Protein AF-A0A356WWR4-F1 (afdb_monomer_lite)

Radius of gyration: 22.42 Å; chains: 1; bounding box: 49×45×60 Å

Secondary structure (DSSP, 8-state):
--HHHHHHHHHHHHHHHHHHHHHHHHS-----SEEEHHHHHHHH---HHHHHHHTTS-TTSTT----EE-TTS-S-EEEEHHHHHHHHS--TT-SS---

Structure (mmCIF, N/CA/C/O backbone):
data_AF-A0A356WWR4-F1
#
_entry.id   AF-A0A356WWR4-F1
#
loop_
_atom_site.group_PDB
_atom_site.id
_atom_site.type_symbol
_atom_site.label_atom_id
_atom_site.label_alt_id
_atom_site.label_comp_id
_atom_site.label_asym_id
_atom_site.label_entity_id
_atom_site.label_seq_id
_atom_site.pdbx_PDB_ins_code
_atom_site.Cartn_x
_atom_site.Cartn_y
_atom_site.Cartn_z
_atom_site.occupancy
_atom_site.B_iso_or_equiv
_atom_site.auth_seq_id
_atom_site.auth_comp_id
_atom_site.auth_asym_id
_atom_site.auth_atom_id
_atom_site.pdbx_PDB_model_num
ATOM 1 N N . MET A 1 1 ? -32.998 17.287 37.344 1.00 59.72 1 MET A N 1
ATOM 2 C CA . MET A 1 1 ? -32.464 16.099 36.641 1.00 59.72 1 MET A CA 1
ATOM 3 C C . MET A 1 1 ? -32.084 15.070 37.684 1.00 59.72 1 MET A C 1
ATOM 5 O O . MET A 1 1 ? -31.471 15.454 38.673 1.00 59.72 1 MET A O 1
ATOM 9 N N . THR A 1 2 ? -32.477 13.813 37.503 1.00 85.00 2 THR A N 1
ATOM 10 C CA . THR A 1 2 ? -32.090 12.721 38.406 1.00 85.00 2 THR A CA 1
ATOM 11 C C . THR A 1 2 ? -30.630 12.328 38.170 1.00 85.00 2 THR A C 1
ATOM 13 O O . THR A 1 2 ? -30.077 12.592 37.101 1.00 85.00 2 THR A O 1
ATOM 16 N N . ILE A 1 3 ? -30.003 11.708 39.172 1.00 87.00 3 ILE A N 1
ATOM 17 C CA . ILE A 1 3 ? -28.631 11.175 39.074 1.00 87.00 3 ILE A CA 1
ATOM 18 C C . ILE A 1 3 ? -28.526 10.154 37.929 1.00 87.00 3 ILE A C 1
ATOM 20 O O . ILE A 1 3 ? -27.529 10.107 37.215 1.00 87.00 3 ILE A O 1
ATOM 24 N N . GLU A 1 4 ? -29.587 9.381 37.703 1.00 87.94 4 GLU A N 1
ATOM 25 C CA . GLU A 1 4 ? -29.688 8.451 36.576 1.00 87.94 4 GLU A CA 1
ATOM 26 C C . GLU A 1 4 ? -29.614 9.177 35.231 1.00 87.94 4 GLU A C 1
ATOM 28 O O . GLU A 1 4 ? -28.838 8.785 34.365 1.00 87.94 4 GLU A O 1
ATOM 33 N N . GLN A 1 5 ? -30.333 10.292 35.068 1.00 87.38 5 GLN A N 1
ATOM 34 C CA . GLN A 1 5 ? -30.318 11.050 33.817 1.00 87.38 5 GLN A CA 1
ATOM 35 C C . GLN A 1 5 ? -28.936 11.646 33.516 1.00 87.38 5 GLN A C 1
ATOM 37 O O . GLN A 1 5 ? -28.502 11.677 32.366 1.00 87.38 5 GLN A O 1
ATOM 42 N N . THR A 1 6 ? -28.213 12.109 34.540 1.00 91.56 6 THR A N 1
ATOM 43 C CA . THR A 1 6 ? -26.843 12.614 34.367 1.00 91.56 6 THR A CA 1
ATOM 44 C C . THR A 1 6 ? -25.840 11.506 34.068 1.00 91.56 6 THR A C 1
ATOM 46 O O . THR A 1 6 ? -24.887 11.757 33.330 1.00 91.56 6 THR A O 1
ATOM 49 N N . LEU A 1 7 ? -26.038 10.295 34.594 1.00 92.31 7 LEU A N 1
ATOM 50 C CA . LEU A 1 7 ? -25.218 9.132 34.250 1.00 92.31 7 LEU A CA 1
ATOM 51 C C . LEU A 1 7 ? -25.455 8.685 32.807 1.00 92.31 7 LEU A C 1
ATOM 53 O O . LEU A 1 7 ? -24.483 8.515 32.075 1.00 92.31 7 LEU A O 1
ATOM 57 N N . ILE A 1 8 ? -26.716 8.593 32.377 1.00 93.50 8 ILE A N 1
ATOM 58 C CA . ILE A 1 8 ? -27.081 8.252 30.995 1.00 93.50 8 ILE A CA 1
ATOM 59 C C . ILE A 1 8 ? -26.435 9.245 30.025 1.00 93.50 8 ILE A C 1
ATOM 61 O O . ILE A 1 8 ? -25.696 8.837 29.137 1.00 93.50 8 ILE A O 1
ATOM 65 N N . ASN A 1 9 ? -26.585 10.551 30.268 1.00 92.56 9 ASN A N 1
ATOM 66 C CA . ASN A 1 9 ? -25.992 11.578 29.408 1.00 92.56 9 ASN A CA 1
ATOM 67 C 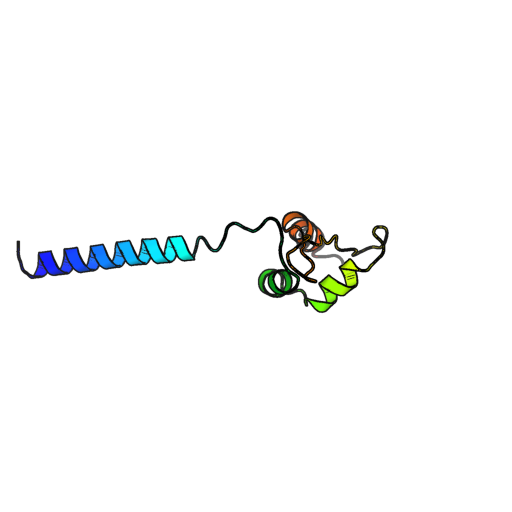C . ASN A 1 9 ? -24.458 11.487 29.331 1.00 92.56 9 ASN A C 1
ATOM 69 O O . ASN A 1 9 ? -23.869 11.800 28.296 1.00 92.56 9 ASN A O 1
ATOM 73 N N . LYS A 1 10 ? -23.789 11.086 30.421 1.00 93.44 10 LYS A N 1
ATOM 74 C CA . LYS A 1 10 ? -22.333 10.881 30.427 1.00 93.44 10 LYS A CA 1
ATOM 75 C C . LYS A 1 10 ? -21.931 9.649 29.623 1.00 93.44 10 LYS A C 1
ATOM 77 O O . LYS A 1 10 ? -20.940 9.729 28.905 1.00 93.44 10 LYS A O 1
ATOM 82 N N . ILE A 1 11 ? -22.677 8.551 29.740 1.00 94.94 11 ILE A N 1
ATOM 83 C CA . ILE A 1 11 ? -22.429 7.314 28.989 1.00 94.94 11 ILE A CA 1
ATOM 84 C C . ILE A 1 11 ? -22.581 7.580 27.493 1.00 94.94 11 ILE A C 1
ATOM 86 O O . ILE A 1 11 ? -21.634 7.341 26.754 1.00 94.94 11 ILE A O 1
ATOM 90 N N . THR A 1 12 ? -23.683 8.202 27.070 1.00 94.19 12 THR A N 1
ATOM 91 C CA . THR A 1 12 ? -23.916 8.527 25.654 1.00 94.19 12 THR A CA 1
ATOM 92 C C . THR A 1 12 ? -22.814 9.427 25.092 1.00 94.19 12 THR A C 1
ATOM 94 O O . THR A 1 12 ? -22.287 9.183 24.017 1.00 94.19 12 THR A O 1
ATOM 97 N N . ASN A 1 13 ? -22.361 10.422 25.862 1.00 94.38 13 ASN A N 1
ATOM 98 C CA . ASN A 1 13 ? -21.263 11.300 25.443 1.00 94.38 13 ASN A CA 1
ATOM 99 C C . ASN A 1 13 ? -19.922 10.549 25.297 1.00 94.38 13 ASN A C 1
ATOM 101 O O . ASN A 1 13 ? -19.080 10.920 24.479 1.00 94.38 13 ASN A O 1
ATOM 105 N N . ILE A 1 14 ? -19.695 9.510 26.107 1.00 96.00 14 ILE A N 1
ATOM 106 C CA . ILE A 1 14 ? -18.515 8.644 25.995 1.00 96.00 14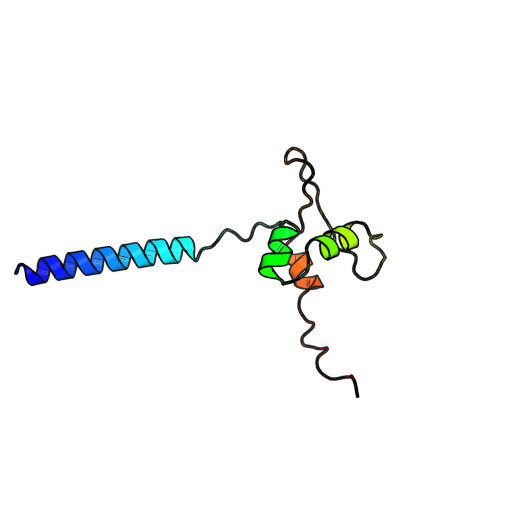 ILE A CA 1
ATOM 107 C C . ILE A 1 14 ? -18.635 7.740 24.764 1.00 96.00 14 ILE A C 1
ATOM 109 O O . ILE A 1 14 ? -17.659 7.620 24.028 1.00 96.00 14 ILE A O 1
ATOM 113 N N . GLU A 1 15 ? -19.807 7.156 24.521 1.00 93.69 15 GLU A N 1
ATOM 114 C CA . GLU A 1 15 ? -20.093 6.333 23.339 1.00 93.69 15 GLU A CA 1
ATOM 115 C C . GLU A 1 15 ? -19.904 7.135 22.046 1.00 93.69 15 GLU A C 1
ATOM 117 O O . GLU A 1 15 ? -19.128 6.720 21.192 1.00 93.69 15 GLU A O 1
ATOM 122 N N . ASP A 1 16 ? -20.457 8.348 21.959 1.00 91.00 16 ASP A N 1
ATOM 123 C CA . ASP A 1 16 ? -20.295 9.234 20.797 1.00 91.00 16 ASP A CA 1
ATOM 124 C C . ASP A 1 16 ? -18.819 9.568 20.518 1.00 91.00 16 ASP A C 1
ATOM 126 O O . ASP A 1 16 ? -18.362 9.615 19.372 1.00 91.00 16 ASP A O 1
ATOM 130 N N . LYS A 1 17 ? -18.033 9.800 21.576 1.00 91.81 17 LYS A N 1
ATOM 131 C CA . LYS A 1 17 ? -16.590 10.058 21.455 1.00 91.81 17 LYS A CA 1
ATOM 132 C C . LYS A 1 17 ? -15.824 8.813 21.037 1.00 91.81 17 LYS A C 1
ATOM 134 O O . LYS A 1 17 ? -14.854 8.932 20.288 1.00 91.81 17 LYS A O 1
ATOM 139 N N . LEU A 1 18 ? -16.231 7.642 21.519 1.00 88.62 18 LEU A N 1
ATOM 140 C CA . LEU A 1 18 ? -15.651 6.371 21.107 1.00 88.62 18 LEU A CA 1
ATOM 141 C C . LEU A 1 18 ? -15.964 6.097 19.640 1.00 88.62 18 LEU A C 1
ATOM 143 O O . LEU A 1 18 ? -15.034 5.803 18.901 1.00 88.62 18 LEU A O 1
ATOM 147 N N . ASP A 1 19 ? -17.197 6.300 19.186 1.00 84.81 19 ASP A N 1
ATOM 148 C CA . ASP A 1 19 ? -17.578 6.172 17.778 1.00 84.81 19 ASP A CA 1
ATOM 149 C C . ASP A 1 19 ? -16.845 7.180 16.889 1.00 84.81 19 ASP A C 1
ATOM 151 O O . ASP A 1 19 ? -16.390 6.844 15.792 1.00 84.81 19 ASP A O 1
ATOM 155 N N . PHE A 1 20 ? -16.625 8.406 17.365 1.00 82.50 20 PHE A N 1
ATOM 156 C CA . PHE A 1 20 ? -15.786 9.378 16.666 1.00 82.50 20 PHE A CA 1
ATOM 157 C C . PHE A 1 20 ? -14.326 8.915 16.558 1.00 82.50 20 PHE A C 1
ATOM 159 O O . PHE A 1 20 ? -13.735 8.971 15.482 1.00 82.50 20 PHE A O 1
ATOM 166 N N . VAL A 1 21 ? -13.728 8.423 17.645 1.00 80.25 21 VAL A N 1
ATOM 167 C CA . VAL A 1 21 ? -12.346 7.918 17.627 1.00 80.25 21 VAL A CA 1
ATOM 168 C C . VAL A 1 21 ? -12.244 6.659 16.771 1.00 80.25 21 VAL A C 1
ATOM 170 O O . VAL A 1 21 ? -11.313 6.538 15.980 1.00 80.25 21 VAL A O 1
ATOM 173 N N . VAL A 1 22 ? -13.208 5.746 16.860 1.00 80.19 22 VAL A N 1
ATOM 174 C CA . VAL A 1 22 ? -13.276 4.532 16.044 1.00 80.19 22 VAL A CA 1
ATOM 175 C C . VAL A 1 22 ? -13.450 4.893 14.576 1.00 80.19 22 VAL A C 1
ATOM 177 O O . VAL A 1 22 ? -12.711 4.361 13.761 1.00 80.19 22 VAL A O 1
ATOM 180 N N . SER A 1 23 ? -14.326 5.831 14.217 1.00 70.31 23 SER A N 1
ATOM 181 C CA . SER A 1 23 ? -14.494 6.285 12.829 1.00 70.31 23 SER A CA 1
ATOM 182 C C . SER A 1 23 ? -13.280 7.063 12.308 1.00 70.31 23 SER A C 1
ATOM 184 O O . SER A 1 23 ? -12.908 6.898 11.148 1.00 70.31 23 SER A O 1
ATOM 186 N N . ALA A 1 24 ? -12.592 7.840 13.148 1.00 66.44 24 ALA A N 1
ATOM 187 C CA . ALA A 1 24 ? -11.327 8.494 12.812 1.00 66.44 24 ALA A CA 1
ATOM 188 C C . ALA A 1 24 ? -10.175 7.486 12.641 1.00 66.44 24 ALA A C 1
ATOM 190 O O . ALA A 1 24 ? -9.325 7.662 11.771 1.00 66.44 24 ALA A O 1
ATOM 191 N N . LEU A 1 25 ? -10.163 6.407 13.429 1.00 63.53 25 LEU A N 1
ATOM 192 C CA . LEU A 1 25 ? -9.211 5.305 13.301 1.00 63.53 25 LEU A CA 1
ATOM 193 C C . LEU A 1 25 ? -9.558 4.369 12.136 1.00 63.53 25 LEU A C 1
ATOM 195 O O . LEU A 1 25 ? -8.638 3.837 11.525 1.00 63.53 25 LEU A O 1
ATOM 199 N N . GLN A 1 26 ? -10.844 4.165 11.821 1.00 60.59 26 GLN A N 1
ATOM 200 C CA . GLN A 1 26 ? -11.364 3.394 10.680 1.00 60.59 26 GLN A CA 1
ATOM 201 C C . GLN A 1 26 ? -11.277 4.166 9.364 1.00 60.59 26 GLN A C 1
ATOM 203 O O . GLN A 1 26 ? -11.094 3.539 8.321 1.00 60.59 26 GLN A O 1
ATOM 208 N N . LYS A 1 27 ? -11.243 5.507 9.407 1.00 49.41 27 LYS A N 1
ATOM 209 C CA . LYS A 1 27 ? -10.503 6.349 8.452 1.00 49.41 27 LYS A CA 1
ATOM 210 C C . LYS A 1 27 ? -9.006 6.028 8.568 1.00 49.41 27 LYS A C 1
ATOM 212 O O . LYS A 1 27 ? -8.156 6.890 8.782 1.00 49.41 27 LYS A O 1
ATOM 217 N N . LYS A 1 28 ? -8.650 4.748 8.442 1.00 49.62 28 LYS A N 1
ATOM 218 C CA . LYS A 1 28 ? -7.283 4.296 8.287 1.00 49.62 28 LYS A CA 1
ATOM 219 C C . LYS A 1 28 ? -6.794 4.917 7.000 1.00 49.62 28 LYS A C 1
ATOM 221 O O . LYS A 1 28 ? -7.099 4.402 5.936 1.00 49.62 28 LYS A O 1
ATOM 226 N N . ARG A 1 29 ? -6.018 5.984 7.206 1.00 42.31 29 ARG A N 1
ATOM 227 C CA . ARG A 1 29 ? -4.922 6.491 6.388 1.00 42.31 29 ARG A CA 1
ATOM 228 C C . ARG A 1 29 ? -5.384 6.804 4.981 1.00 42.31 29 ARG A C 1
ATOM 230 O O . ARG A 1 29 ? -5.697 5.887 4.235 1.00 42.31 29 ARG A O 1
ATOM 237 N N . ASP A 1 30 ? -5.352 8.085 4.609 1.00 46.25 30 ASP A N 1
ATOM 238 C CA . ASP A 1 30 ? -5.273 8.465 3.199 1.00 46.25 30 ASP A CA 1
ATOM 239 C C . ASP A 1 30 ? -4.469 7.400 2.484 1.00 46.25 30 ASP A C 1
ATOM 241 O O . ASP A 1 30 ? -3.320 7.150 2.864 1.00 46.25 30 ASP A O 1
ATOM 245 N N . ALA A 1 31 ? -5.149 6.693 1.583 1.00 53.56 31 ALA A N 1
ATOM 246 C CA . ALA A 1 31 ? -4.602 5.627 0.787 1.00 53.56 31 ALA A CA 1
ATOM 247 C C . ALA A 1 31 ? -3.404 6.244 0.088 1.00 53.56 31 ALA A C 1
ATOM 249 O O . ALA A 1 31 ? -3.556 6.914 -0.937 1.00 53.56 31 ALA A O 1
ATOM 250 N N . THR A 1 32 ? -2.230 6.156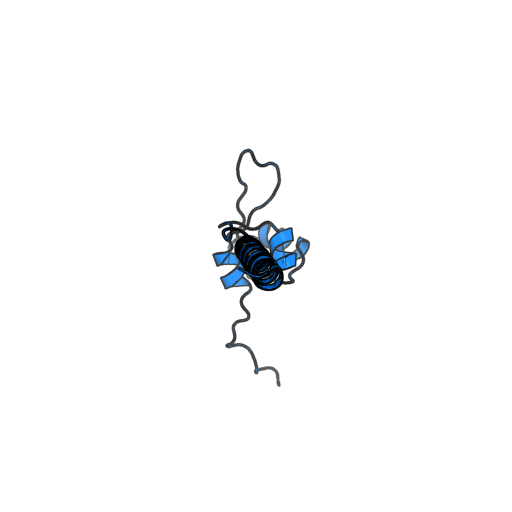 0.719 1.00 63.31 32 THR A N 1
ATOM 251 C CA . THR A 1 32 ? -1.070 6.893 0.259 1.00 63.31 32 THR A CA 1
ATOM 252 C C . THR A 1 32 ? -0.905 6.436 -1.164 1.00 63.31 32 THR A C 1
ATOM 254 O O . THR A 1 32 ? -0.924 5.231 -1.434 1.00 63.31 32 THR A O 1
ATOM 257 N N . LYS A 1 33 ? -0.829 7.400 -2.091 1.00 80.25 33 LYS A N 1
ATOM 258 C CA . LYS A 1 33 ? -0.724 7.116 -3.528 1.00 80.25 33 LYS A CA 1
ATOM 259 C C . LYS A 1 33 ? 0.292 6.000 -3.789 1.00 80.25 33 LYS A C 1
ATOM 261 O O . LYS A 1 33 ? 0.134 5.230 -4.732 1.00 80.25 33 LYS A O 1
ATOM 266 N N . TYR A 1 34 ? 1.293 5.904 -2.914 1.00 86.06 34 TYR A N 1
ATOM 267 C CA . TYR A 1 34 ? 2.278 4.851 -2.886 1.00 86.06 34 TYR A CA 1
ATOM 268 C C . TYR A 1 34 ? 2.197 3.940 -1.654 1.00 86.06 34 TYR A C 1
ATOM 270 O O . TYR A 1 34 ? 2.015 4.409 -0.531 1.00 86.06 34 TYR A O 1
ATOM 278 N N . LEU A 1 35 ? 2.443 2.657 -1.892 1.00 89.00 35 LEU A N 1
ATOM 279 C CA . LEU A 1 35 ? 2.576 1.563 -0.938 1.00 89.00 35 LEU A CA 1
ATOM 280 C C . LEU A 1 35 ? 4.023 1.081 -0.880 1.00 89.00 35 LEU A C 1
ATOM 282 O O . LEU A 1 35 ? 4.757 1.185 -1.863 1.00 89.00 35 LEU A O 1
ATOM 286 N N . THR A 1 36 ? 4.453 0.525 0.243 1.00 90.75 36 THR A N 1
ATOM 287 C CA . THR A 1 36 ? 5.680 -0.278 0.302 1.00 90.75 36 THR A CA 1
ATOM 288 C C . THR A 1 36 ? 5.386 -1.740 -0.044 1.00 90.75 36 THR A C 1
ATOM 290 O O . THR A 1 36 ? 4.233 -2.161 -0.077 1.00 90.75 36 THR A O 1
ATOM 293 N N . ALA A 1 37 ? 6.425 -2.545 -0.288 1.00 91.38 37 ALA A N 1
ATOM 294 C CA . ALA A 1 37 ? 6.242 -3.983 -0.515 1.00 91.38 37 ALA A CA 1
ATOM 295 C C . ALA A 1 37 ? 5.598 -4.696 0.693 1.00 91.38 37 ALA A C 1
ATOM 297 O O . ALA A 1 37 ? 4.833 -5.632 0.499 1.00 91.38 37 ALA A O 1
ATOM 298 N N . GLN A 1 38 ? 5.864 -4.217 1.914 1.00 90.44 38 GLN A N 1
ATOM 299 C CA . GLN A 1 38 ? 5.243 -4.729 3.141 1.00 90.44 38 GLN A CA 1
ATOM 300 C C . GLN A 1 38 ? 3.757 -4.377 3.216 1.00 90.44 38 GLN A C 1
ATOM 302 O O . GLN A 1 38 ? 2.950 -5.219 3.596 1.00 90.44 38 GLN A O 1
ATOM 307 N N . ASP A 1 39 ? 3.388 -3.159 2.809 1.00 89.56 39 ASP A N 1
ATOM 308 C CA . ASP A 1 39 ? 1.978 -2.758 2.750 1.00 89.56 39 ASP A CA 1
ATOM 309 C C . ASP A 1 39 ? 1.220 -3.605 1.718 1.00 89.56 39 ASP A C 1
ATOM 311 O O . ASP A 1 39 ? 0.104 -4.038 1.975 1.00 89.56 39 ASP A O 1
ATOM 315 N N . ILE A 1 40 ? 1.846 -3.908 0.573 1.00 88.56 40 ILE A N 1
ATOM 316 C CA . ILE A 1 40 ? 1.241 -4.770 -0.453 1.00 88.56 40 ILE A CA 1
ATOM 317 C C . ILE A 1 40 ? 1.024 -6.191 0.070 1.00 88.56 40 ILE A C 1
ATOM 319 O O . ILE A 1 40 ? -0.019 -6.782 -0.191 1.00 88.56 40 ILE A O 1
ATOM 323 N N . GLU A 1 41 ? 1.979 -6.742 0.815 1.00 89.38 41 GLU A N 1
ATOM 324 C CA . GLU A 1 41 ? 1.830 -8.062 1.428 1.00 89.38 41 GLU A CA 1
ATOM 325 C C . GLU A 1 41 ? 0.686 -8.086 2.445 1.00 89.38 41 GLU A C 1
ATOM 327 O O . GLU A 1 41 ? -0.163 -8.975 2.392 1.00 89.38 41 GLU A O 1
ATOM 332 N N . ALA A 1 42 ? 0.612 -7.074 3.310 1.00 86.00 42 ALA A N 1
ATOM 333 C CA . ALA A 1 42 ? -0.440 -6.960 4.313 1.00 86.00 42 ALA A CA 1
ATOM 334 C C . ALA A 1 42 ? -1.838 -6.754 3.703 1.00 86.00 42 ALA A C 1
ATOM 336 O O . ALA A 1 42 ? -2.817 -7.267 4.241 1.00 86.00 42 ALA A O 1
ATOM 337 N N . GLU A 1 43 ? -1.946 -6.002 2.604 1.00 86.94 43 GLU A N 1
ATOM 338 C CA . GLU A 1 43 ? -3.235 -5.642 1.998 1.00 86.94 43 GLU A CA 1
ATOM 339 C C . GLU A 1 43 ? -3.708 -6.618 0.911 1.00 86.94 43 GLU A C 1
ATOM 341 O O . GLU A 1 43 ? -4.901 -6.894 0.815 1.00 86.94 43 GLU A O 1
ATOM 346 N N . PHE A 1 44 ? -2.796 -7.148 0.093 1.00 84.88 44 PHE A N 1
ATOM 347 C CA . PHE A 1 44 ? -3.118 -7.969 -1.083 1.00 84.88 44 PHE A CA 1
ATOM 348 C C . PHE A 1 44 ? -2.691 -9.436 -0.928 1.00 84.88 44 PHE A C 1
ATOM 350 O O . PHE A 1 44 ? -2.960 -10.246 -1.814 1.00 84.88 44 PHE A O 1
ATOM 357 N N . GLY A 1 45 ? -2.013 -9.798 0.168 1.00 84.38 45 GLY A N 1
ATOM 358 C CA . GLY A 1 45 ? -1.577 -11.172 0.443 1.00 84.38 45 GLY A CA 1
ATOM 359 C C . GLY A 1 45 ? -0.459 -11.673 -0.476 1.00 84.38 45 GLY A C 1
ATOM 360 O O . GLY A 1 45 ? -0.235 -12.878 -0.579 1.00 84.38 45 GLY A O 1
ATOM 361 N N . ILE A 1 46 ? 0.228 -10.768 -1.177 1.00 86.75 46 ILE A N 1
ATOM 362 C CA . ILE A 1 46 ? 1.325 -11.107 -2.085 1.00 86.75 46 ILE A CA 1
ATOM 363 C C . ILE A 1 46 ? 2.642 -10.820 -1.387 1.00 86.75 46 ILE A C 1
ATOM 365 O O . ILE A 1 46 ? 2.932 -9.675 -1.059 1.00 86.75 46 ILE A O 1
ATOM 369 N N . ASP A 1 47 ? 3.452 -11.863 -1.227 1.00 91.81 47 ASP A N 1
ATOM 370 C CA . ASP A 1 47 ? 4.753 -11.794 -0.567 1.00 91.81 47 ASP A CA 1
ATOM 371 C C . ASP A 1 47 ? 5.613 -10.618 -1.075 1.00 91.81 47 ASP A C 1
ATOM 373 O O . ASP A 1 47 ? 5.840 -10.445 -2.283 1.00 91.81 47 ASP A O 1
ATOM 377 N N . GLN A 1 48 ? 6.144 -9.829 -0.135 1.00 93.06 48 GLN A N 1
ATOM 378 C CA . GLN A 1 48 ? 6.973 -8.661 -0.423 1.00 93.06 48 GLN A CA 1
ATOM 379 C C . GLN A 1 48 ? 8.169 -8.992 -1.329 1.00 93.06 48 GLN A C 1
ATOM 381 O O . GLN A 1 48 ? 8.554 -8.173 -2.171 1.00 93.06 48 GLN A O 1
ATOM 386 N N . ARG A 1 49 ? 8.768 -10.187 -1.202 1.00 93.50 49 ARG A N 1
ATOM 387 C CA . ARG A 1 49 ? 9.933 -10.578 -2.011 1.00 93.50 49 ARG A CA 1
ATOM 388 C C . ARG A 1 49 ? 9.531 -10.784 -3.465 1.00 93.50 49 ARG A C 1
ATOM 390 O O . ARG A 1 49 ? 10.252 -10.351 -4.365 1.00 93.50 49 ARG A O 1
ATOM 397 N N . THR A 1 50 ? 8.359 -11.363 -3.699 1.00 92.19 50 THR A N 1
ATOM 398 C CA . THR A 1 50 ? 7.763 -11.496 -5.032 1.00 92.19 50 THR A CA 1
ATOM 399 C C . THR A 1 50 ? 7.543 -10.130 -5.685 1.00 92.19 50 THR A C 1
ATOM 401 O O . THR A 1 50 ? 7.945 -9.932 -6.835 1.00 92.19 50 THR A O 1
ATOM 404 N N . VAL A 1 51 ? 6.986 -9.162 -4.950 1.00 92.38 51 VAL A N 1
ATOM 405 C CA . VAL A 1 51 ? 6.785 -7.787 -5.446 1.00 92.38 51 VAL A CA 1
ATOM 406 C C . VAL A 1 51 ? 8.121 -7.127 -5.804 1.00 92.38 51 VAL A C 1
ATOM 408 O O . VAL A 1 51 ? 8.279 -6.560 -6.888 1.00 92.38 51 VAL A O 1
ATOM 411 N N . LEU A 1 52 ? 9.120 -7.239 -4.925 1.00 93.62 52 LEU A N 1
ATOM 412 C CA . LEU A 1 52 ? 10.447 -6.665 -5.146 1.00 93.62 52 LEU A CA 1
ATOM 413 C C . LEU A 1 52 ? 11.163 -7.300 -6.344 1.00 93.62 52 LEU A C 1
ATOM 415 O O . LEU A 1 52 ? 11.737 -6.570 -7.154 1.00 93.62 52 LEU A O 1
ATOM 419 N N . ASN A 1 53 ? 11.087 -8.621 -6.507 1.00 94.00 53 ASN A N 1
ATOM 420 C CA . ASN A 1 53 ? 11.673 -9.323 -7.649 1.00 94.00 53 ASN A CA 1
ATOM 421 C C . ASN A 1 53 ? 11.032 -8.876 -8.967 1.00 94.00 53 ASN A C 1
ATOM 423 O O . ASN A 1 53 ? 11.740 -8.502 -9.900 1.00 94.00 53 ASN A O 1
ATOM 427 N N . ARG A 1 54 ? 9.695 -8.823 -9.016 1.00 92.06 54 ARG A N 1
ATOM 428 C CA . ARG A 1 54 ? 8.941 -8.338 -10.183 1.00 92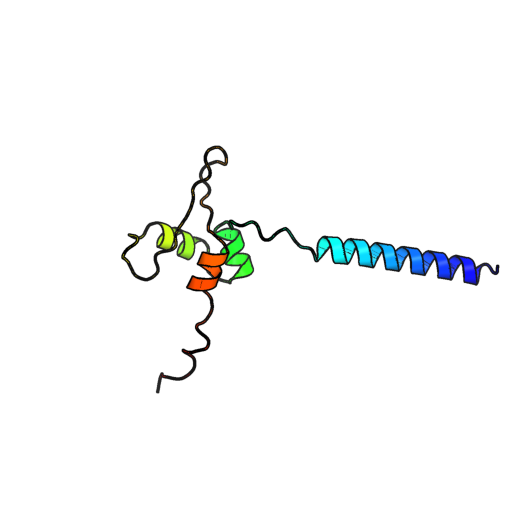.06 54 ARG A CA 1
ATOM 429 C C . ARG A 1 54 ? 9.249 -6.885 -10.528 1.00 92.06 54 ARG A C 1
ATOM 431 O O . ARG A 1 54 ? 9.252 -6.516 -11.696 1.00 92.06 54 ARG A O 1
ATOM 438 N N . SER A 1 55 ? 9.581 -6.069 -9.531 1.00 92.19 55 SER A N 1
ATOM 439 C CA . SER A 1 55 ? 10.003 -4.679 -9.743 1.00 92.19 55 SER A CA 1
ATOM 440 C C . SER A 1 55 ? 11.424 -4.503 -10.286 1.00 92.19 55 SER A C 1
ATOM 442 O O . SER A 1 55 ? 11.824 -3.379 -10.588 1.00 92.19 55 SER A O 1
ATOM 444 N N . ASN A 1 56 ? 12.210 -5.581 -10.355 1.00 92.38 56 ASN A N 1
ATOM 445 C CA . ASN A 1 56 ? 13.531 -5.600 -10.987 1.00 92.38 56 ASN A CA 1
ATOM 446 C C . ASN A 1 56 ? 13.490 -6.189 -12.409 1.00 92.38 56 ASN A C 1
ATOM 448 O O . ASN A 1 56 ? 14.520 -6.207 -13.077 1.00 92.38 56 ASN A O 1
ATOM 452 N N . MET A 1 57 ? 12.336 -6.687 -12.864 1.00 92.00 57 MET A N 1
ATOM 453 C CA . MET A 1 57 ? 12.168 -7.214 -14.221 1.00 92.00 57 MET A CA 1
ATOM 454 C C . MET A 1 57 ? 12.197 -6.081 -15.254 1.00 92.00 57 MET A C 1
ATOM 456 O O . MET A 1 57 ? 12.019 -4.908 -14.921 1.00 92.00 57 MET A O 1
ATOM 460 N N . HIS A 1 58 ? 12.422 -6.424 -16.523 1.00 91.50 58 HIS A N 1
ATOM 461 C CA . HIS A 1 58 ? 12.358 -5.433 -17.595 1.00 91.50 58 HIS A CA 1
ATOM 462 C C . HIS A 1 58 ? 10.897 -4.993 -17.821 1.00 91.50 58 HIS A C 1
ATOM 464 O O . HIS A 1 58 ? 10.018 -5.855 -17.788 1.00 91.50 58 HIS A O 1
ATOM 470 N N . PRO A 1 59 ? 10.603 -3.709 -18.114 1.00 88.62 59 PRO A N 1
ATOM 471 C CA . PRO A 1 59 ? 9.227 -3.226 -18.275 1.00 88.62 59 PRO A CA 1
ATOM 472 C C . PRO A 1 59 ? 8.390 -3.929 -19.350 1.00 88.62 59 PRO A C 1
ATOM 474 O O . PRO A 1 59 ? 7.166 -3.898 -19.289 1.00 88.62 59 PRO A O 1
ATOM 477 N N . SER A 1 60 ? 9.037 -4.566 -20.331 1.00 89.94 60 SER A N 1
ATOM 478 C CA . SER A 1 60 ? 8.363 -5.361 -21.368 1.00 89.94 60 SER A CA 1
ATOM 479 C C . SER A 1 60 ? 8.022 -6.794 -20.941 1.00 89.94 60 SER A C 1
ATOM 481 O O . SER A 1 60 ? 7.339 -7.499 -21.680 1.00 89.94 60 SER A O 1
ATOM 483 N N . GLN A 1 61 ? 8.516 -7.261 -19.790 1.00 86.62 61 GLN A N 1
ATOM 484 C CA . GLN A 1 61 ? 8.259 -8.615 -19.309 1.00 86.62 61 GLN A CA 1
ATOM 485 C C . GLN A 1 61 ? 6.898 -8.701 -18.621 1.00 86.62 61 GLN A C 1
ATOM 487 O O . GLN A 1 61 ? 6.497 -7.819 -17.859 1.00 86.62 61 GLN A O 1
ATOM 492 N N . ASN A 1 62 ? 6.197 -9.811 -18.860 1.00 83.75 62 ASN A N 1
ATOM 493 C CA . ASN A 1 62 ? 4.927 -10.072 -18.203 1.00 83.75 62 ASN A CA 1
ATOM 494 C C . ASN A 1 62 ? 5.124 -10.188 -16.682 1.00 83.75 62 ASN A C 1
ATOM 496 O O . ASN A 1 62 ? 6.023 -10.888 -16.215 1.00 83.75 62 ASN A O 1
ATOM 500 N N . GLY A 1 63 ? 4.274 -9.506 -15.917 1.00 84.44 63 GLY A N 1
ATOM 501 C CA . GLY A 1 63 ? 4.363 -9.462 -14.460 1.00 84.44 63 GLY A CA 1
ATOM 502 C C . GLY A 1 63 ? 5.356 -8.440 -13.900 1.00 84.44 63 GLY A C 1
ATOM 503 O O . GLY A 1 63 ? 5.569 -8.446 -12.688 1.00 84.44 63 GLY A O 1
ATOM 504 N N . PHE A 1 64 ? 5.936 -7.558 -14.725 1.00 91.75 64 PHE A N 1
ATOM 505 C CA . PHE A 1 64 ? 6.685 -6.400 -14.234 1.00 91.75 64 PHE A CA 1
ATOM 506 C C . PHE A 1 64 ? 5.801 -5.509 -13.349 1.00 91.75 64 PHE A C 1
ATOM 508 O O . PHE A 1 64 ? 4.683 -5.154 -13.724 1.00 91.75 64 PHE A O 1
ATOM 515 N N . ILE A 1 65 ? 6.325 -5.124 -12.181 1.00 92.06 65 ILE A N 1
ATOM 516 C CA . ILE A 1 65 ? 5.651 -4.205 -11.257 1.00 92.06 65 ILE A CA 1
ATOM 517 C C . ILE A 1 65 ? 6.424 -2.879 -11.215 1.00 92.06 65 ILE A C 1
ATOM 519 O O . ILE A 1 65 ? 7.530 -2.837 -10.665 1.00 92.06 65 ILE A O 1
ATOM 523 N N . PRO A 1 66 ? 5.856 -1.776 -11.737 1.00 91.69 66 PRO A N 1
ATOM 524 C CA . PRO A 1 66 ? 6.477 -0.460 -11.658 1.00 91.69 66 PRO A CA 1
ATOM 525 C C . PRO A 1 66 ? 6.732 -0.033 -10.209 1.00 91.69 66 PRO A C 1
ATOM 527 O O . PRO A 1 66 ? 5.861 -0.152 -9.348 1.00 91.69 66 PRO A O 1
ATOM 530 N N . SER A 1 67 ? 7.925 0.505 -9.946 1.00 92.44 67 SER A N 1
ATOM 531 C CA . SER A 1 67 ? 8.304 1.022 -8.628 1.00 92.44 67 SER A CA 1
ATOM 532 C C . SER A 1 67 ? 8.949 2.398 -8.737 1.00 92.44 67 SER A C 1
ATOM 534 O O . SER A 1 67 ? 9.635 2.702 -9.711 1.00 92.44 67 SER A O 1
ATOM 536 N N . LEU A 1 68 ? 8.750 3.213 -7.709 1.00 87.94 68 LEU A N 1
ATOM 537 C CA . LEU A 1 68 ? 9.329 4.534 -7.539 1.00 87.94 68 LEU A CA 1
ATOM 538 C C . LEU A 1 68 ? 10.331 4.504 -6.380 1.00 87.94 68 LEU A C 1
ATOM 540 O O . LEU A 1 68 ? 10.090 3.891 -5.336 1.00 87.94 68 LEU A O 1
ATOM 544 N N . LYS A 1 69 ? 11.450 5.210 -6.536 1.00 84.19 69 LYS A N 1
ATOM 545 C CA . LYS A 1 69 ? 12.340 5.557 -5.423 1.00 84.19 69 LYS A CA 1
ATOM 546 C C . LYS A 1 69 ? 12.119 7.025 -5.093 1.00 84.19 69 LYS A C 1
ATOM 548 O O . LYS A 1 69 ? 12.310 7.879 -5.951 1.00 84.19 69 LYS A O 1
ATOM 553 N N . ILE A 1 70 ? 11.702 7.315 -3.864 1.00 77.44 70 ILE A N 1
ATOM 554 C CA . ILE A 1 70 ? 11.519 8.695 -3.410 1.00 77.44 70 ILE A CA 1
ATOM 555 C C . ILE A 1 70 ? 12.865 9.191 -2.881 1.00 77.44 70 ILE A C 1
ATOM 557 O O . ILE A 1 70 ? 13.346 8.717 -1.848 1.00 77.44 70 ILE A O 1
ATOM 561 N N . THR A 1 71 ? 13.479 10.129 -3.599 1.00 71.19 71 THR A N 1
ATOM 562 C CA . THR A 1 71 ? 14.743 10.762 -3.206 1.00 71.19 71 THR A CA 1
ATOM 563 C C . THR A 1 71 ? 14.627 11.343 -1.792 1.00 71.19 71 THR A C 1
ATOM 565 O O . THR A 1 71 ? 13.634 11.984 -1.459 1.00 71.19 71 THR A O 1
ATOM 568 N N . GLY A 1 72 ? 15.614 11.073 -0.933 1.00 67.38 72 GLY A N 1
ATOM 569 C CA . GLY A 1 72 ? 15.642 11.552 0.457 1.00 67.38 72 GLY A CA 1
ATOM 570 C C . GLY A 1 72 ? 14.921 10.675 1.495 1.00 67.38 72 GLY A C 1
ATOM 571 O O . GLY A 1 72 ? 15.127 10.885 2.684 1.00 67.38 72 GLY A O 1
ATOM 572 N N . LYS A 1 73 ? 14.144 9.652 1.097 1.00 63.66 73 LYS A N 1
ATOM 573 C CA . LYS A 1 73 ? 13.458 8.717 2.029 1.00 63.66 73 LYS A CA 1
ATOM 574 C C . LYS A 1 73 ? 14.137 7.342 2.168 1.00 63.66 73 LYS A C 1
ATOM 576 O O . LYS A 1 73 ? 13.526 6.371 2.618 1.00 63.66 73 LYS A O 1
ATOM 581 N N . GLY A 1 74 ? 15.417 7.252 1.809 1.00 70.94 74 GLY A N 1
ATOM 582 C CA . GLY A 1 74 ? 16.233 6.042 1.950 1.00 70.94 74 GLY A CA 1
ATOM 583 C C . GLY A 1 74 ? 16.108 5.055 0.781 1.00 70.94 74 GLY A C 1
ATOM 584 O O . GLY A 1 74 ? 15.714 5.410 -0.324 1.00 70.94 74 GLY A O 1
ATOM 585 N N . ARG A 1 75 ? 16.489 3.790 1.016 1.00 79.25 75 ARG A N 1
ATOM 586 C CA . ARG A 1 75 ? 16.571 2.729 -0.015 1.00 79.25 75 ARG A CA 1
ATOM 587 C C . ARG A 1 75 ? 15.241 2.017 -0.305 1.00 79.25 75 ARG A C 1
ATOM 589 O O . ARG A 1 75 ? 15.227 1.027 -1.035 1.00 79.25 75 ARG A O 1
ATOM 596 N N . ARG A 1 76 ? 14.133 2.472 0.283 1.00 83.38 76 ARG A N 1
ATOM 597 C CA . ARG A 1 76 ? 12.826 1.819 0.141 1.00 83.38 76 ARG A CA 1
ATOM 598 C C . ARG A 1 76 ? 12.238 2.062 -1.250 1.00 83.38 76 ARG A C 1
ATOM 600 O O . ARG A 1 76 ? 12.281 3.178 -1.767 1.00 83.38 76 ARG A O 1
ATOM 607 N N . LYS A 1 77 ? 11.688 0.999 -1.843 1.00 89.69 77 LYS A N 1
ATOM 608 C CA . LYS A 1 77 ? 10.860 1.076 -3.050 1.00 89.69 77 LYS A CA 1
ATOM 609 C C . LYS A 1 77 ? 9.412 1.337 -2.659 1.00 89.69 77 LYS A C 1
ATOM 611 O O . LYS A 1 77 ? 8.916 0.775 -1.683 1.00 89.69 77 LYS A O 1
ATOM 616 N N . TYR A 1 78 ? 8.771 2.169 -3.460 1.00 91.31 78 TYR A N 1
ATOM 617 C CA . TYR A 1 78 ? 7.387 2.574 -3.323 1.00 91.31 78 TYR A CA 1
ATOM 618 C C . TYR A 1 78 ? 6.625 2.192 -4.591 1.00 91.31 78 TYR A C 1
ATOM 620 O O . TYR A 1 78 ? 7.187 2.197 -5.683 1.00 91.31 78 TYR A O 1
ATOM 628 N N . PHE A 1 79 ? 5.353 1.854 -4.459 1.00 92.06 79 PHE A N 1
ATOM 629 C CA . PHE A 1 79 ? 4.541 1.251 -5.509 1.00 92.06 79 PHE A CA 1
ATOM 630 C C . PHE A 1 79 ? 3.219 1.986 -5.605 1.00 92.06 79 PHE A C 1
ATOM 632 O O . PHE A 1 79 ? 2.554 2.165 -4.593 1.00 92.06 79 PHE A O 1
ATOM 639 N N . GLU A 1 80 ? 2.830 2.440 -6.791 1.00 90.38 80 GLU A N 1
ATOM 640 C CA . GLU A 1 80 ? 1.573 3.173 -6.927 1.00 90.38 80 GLU A CA 1
ATOM 641 C C . GLU A 1 80 ? 0.379 2.243 -6.692 1.00 90.38 80 GLU A C 1
ATOM 643 O O . GLU A 1 80 ? 0.215 1.239 -7.386 1.00 90.38 80 GLU A O 1
ATOM 648 N N . ARG A 1 81 ? -0.473 2.596 -5.726 1.00 89.56 81 ARG A N 1
ATOM 649 C CA . ARG A 1 81 ? -1.605 1.775 -5.288 1.00 89.56 81 ARG A CA 1
ATOM 650 C C . ARG A 1 81 ? -2.512 1.370 -6.451 1.00 89.56 81 ARG A C 1
ATOM 652 O O . ARG A 1 81 ? -2.748 0.186 -6.640 1.00 89.56 81 ARG A O 1
ATOM 659 N N . LYS A 1 82 ? -2.918 2.324 -7.295 1.00 86.88 82 LYS A N 1
ATOM 660 C CA . LYS A 1 82 ? -3.787 2.058 -8.460 1.00 86.88 82 LYS A CA 1
ATOM 661 C C . LYS A 1 82 ? -3.183 1.063 -9.456 1.00 86.88 82 LYS A C 1
ATOM 663 O O . LYS A 1 82 ? -3.909 0.367 -10.160 1.00 86.88 82 LYS A O 1
ATOM 668 N N . VAL A 1 83 ? -1.853 1.027 -9.558 1.00 87.94 83 VAL A N 1
ATOM 669 C CA . VAL A 1 83 ? -1.144 0.091 -10.440 1.00 87.94 83 VAL A CA 1
ATOM 670 C C . VAL A 1 83 ? -1.145 -1.302 -9.825 1.00 87.94 83 VAL A C 1
ATOM 672 O O . VAL A 1 83 ? -1.445 -2.263 -10.522 1.00 87.94 83 VAL A O 1
ATOM 675 N N . ILE A 1 84 ? -0.858 -1.405 -8.526 1.00 89.81 84 ILE A N 1
ATOM 676 C CA . ILE A 1 84 ? -0.944 -2.656 -7.764 1.00 89.81 84 ILE A CA 1
ATOM 677 C C . ILE A 1 84 ? -2.361 -3.223 -7.828 1.00 89.81 84 ILE A C 1
ATOM 679 O O . ILE A 1 84 ? -2.521 -4.375 -8.206 1.00 89.81 84 ILE A O 1
ATOM 683 N N . GLU A 1 85 ? -3.380 -2.406 -7.573 1.00 87.50 85 GLU A N 1
ATOM 684 C CA . GLU A 1 85 ? -4.787 -2.796 -7.694 1.00 87.50 85 GLU A CA 1
ATOM 685 C C . GLU A 1 85 ? -5.090 -3.328 -9.097 1.00 87.50 85 GLU A C 1
ATOM 687 O O . GLU A 1 85 ? -5.567 -4.442 -9.226 1.00 87.50 85 GLU A O 1
ATOM 692 N N . ARG A 1 86 ? -4.702 -2.627 -10.169 1.00 84.94 86 ARG A N 1
ATOM 693 C CA . ARG A 1 86 ? -4.930 -3.116 -11.542 1.00 84.94 86 ARG A CA 1
ATOM 694 C C . ARG A 1 86 ? -4.188 -4.418 -11.866 1.00 84.94 86 ARG A C 1
ATOM 696 O O . ARG A 1 86 ? -4.698 -5.239 -12.622 1.00 84.94 86 ARG A O 1
ATOM 703 N N . LEU A 1 87 ? -2.957 -4.573 -11.381 1.00 84.12 87 LEU A N 1
ATOM 704 C CA . LEU A 1 87 ? -2.123 -5.743 -11.673 1.00 84.12 87 LEU A CA 1
ATOM 705 C C . LEU A 1 87 ? -2.534 -6.974 -10.860 1.00 84.12 87 LEU A C 1
ATOM 707 O O . LEU A 1 87 ? -2.272 -8.096 -11.294 1.00 84.12 87 LEU A O 1
ATOM 711 N N . LEU A 1 88 ? -3.099 -6.759 -9.672 1.00 76.31 88 LEU A N 1
ATOM 712 C CA . LEU A 1 88 ? -3.352 -7.795 -8.670 1.00 76.31 88 LEU A CA 1
ATOM 713 C C . LEU A 1 88 ? -4.842 -8.015 -8.411 1.00 76.31 88 LEU A C 1
ATOM 715 O O . LEU A 1 88 ? -5.188 -9.000 -7.761 1.00 76.31 88 LEU A O 1
ATOM 719 N N . GLU A 1 89 ? -5.724 -7.160 -8.940 1.00 70.12 89 GLU A N 1
ATOM 720 C CA . GLU A 1 89 ? -7.147 -7.453 -9.015 1.00 70.12 89 GLU A CA 1
ATOM 721 C C . GLU A 1 89 ? -7.302 -8.809 -9.704 1.00 70.12 89 GLU A C 1
ATOM 723 O O . GLU A 1 89 ? -6.824 -8.998 -10.833 1.00 70.12 89 GLU A O 1
ATOM 728 N N . PRO A 1 90 ? -7.957 -9.785 -9.048 1.00 51.91 90 PRO A N 1
ATOM 729 C CA . PRO A 1 90 ? -8.355 -10.982 -9.744 1.00 51.91 90 PRO A CA 1
ATOM 730 C C . PRO A 1 90 ? -9.245 -10.491 -10.869 1.00 51.91 90 PRO A C 1
ATOM 732 O O . PRO A 1 90 ? -10.303 -9.914 -10.620 1.00 51.91 90 PRO A O 1
ATOM 735 N N . THR A 1 91 ? -8.808 -10.693 -12.108 1.00 48.69 91 THR A N 1
ATOM 736 C CA . THR A 1 91 ? -9.676 -10.529 -13.260 1.00 48.69 91 THR A CA 1
ATOM 737 C C . THR A 1 91 ? -10.863 -11.439 -12.971 1.00 48.69 91 THR A C 1
ATOM 739 O O . THR A 1 91 ? -10.786 -12.657 -13.136 1.00 48.69 91 THR A O 1
ATOM 742 N N . SER A 1 92 ? -11.966 -10.880 -12.479 1.00 44.22 92 SER A N 1
ATOM 743 C CA . SER A 1 92 ? -13.193 -11.617 -12.171 1.00 44.22 92 SER A CA 1
ATOM 744 C C . SER A 1 92 ? -13.820 -12.210 -13.443 1.00 44.22 92 SER A C 1
ATOM 746 O O . SER A 1 92 ? -14.822 -12.911 -13.377 1.00 44.22 92 SER A O 1
ATOM 748 N N . LEU A 1 93 ? -13.160 -12.023 -14.594 1.00 44.00 93 LEU A N 1
ATOM 749 C CA . LEU A 1 93 ? -13.399 -12.663 -15.882 1.00 44.00 93 LEU A CA 1
ATOM 750 C C . LEU A 1 93 ? -12.561 -13.930 -16.160 1.00 44.00 93 LEU A C 1
ATOM 752 O O . LEU A 1 93 ? -12.774 -14.557 -17.192 1.00 44.00 93 LEU A O 1
ATOM 756 N N . TYR A 1 94 ? -11.662 -14.368 -15.270 1.00 43.91 94 TYR A N 1
ATOM 757 C CA . TYR A 1 94 ? -10.911 -15.628 -15.443 1.00 43.91 94 TYR A CA 1
ATOM 758 C C . TYR A 1 94 ? -11.176 -16.668 -14.347 1.00 43.91 94 TYR A C 1
ATOM 760 O O . TYR A 1 94 ? -10.342 -17.525 -14.054 1.00 43.91 94 TYR A O 1
ATOM 768 N N . LYS A 1 95 ? -12.392 -16.676 -13.788 1.00 43.78 95 LYS A N 1
ATOM 769 C CA . LYS A 1 95 ? -12.924 -17.856 -13.094 1.00 43.78 95 LYS A CA 1
ATOM 770 C C . LYS A 1 95 ? -13.700 -18.707 -14.110 1.00 43.78 95 LYS A C 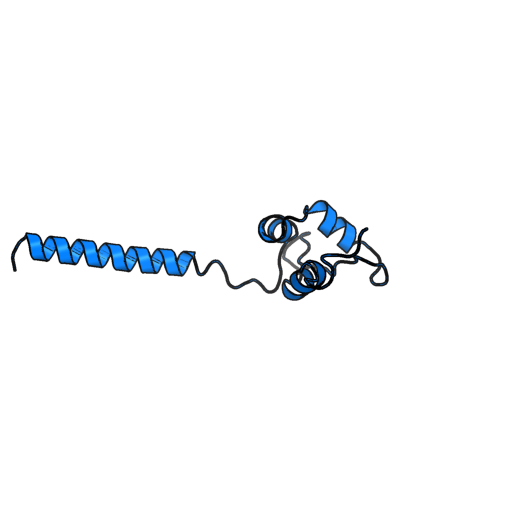1
ATOM 772 O O . LYS A 1 95 ? -14.674 -18.239 -14.683 1.00 43.78 95 LYS A O 1
ATOM 777 N N . ARG A 1 96 ? -13.281 -19.972 -14.267 1.00 43.41 96 ARG A N 1
ATOM 778 C CA . ARG A 1 96 ? -13.865 -21.064 -15.087 1.00 43.41 96 ARG A CA 1
ATOM 779 C C . ARG A 1 96 ? -13.415 -21.194 -16.547 1.00 43.41 96 ARG A C 1
ATOM 781 O O . ARG A 1 96 ? -14.251 -21.240 -17.437 1.00 43.41 96 ARG A O 1
ATOM 788 N N . ARG A 1 97 ? -12.125 -21.439 -16.790 1.00 45.75 97 ARG A N 1
ATOM 789 C CA . ARG A 1 97 ? -11.701 -22.372 -1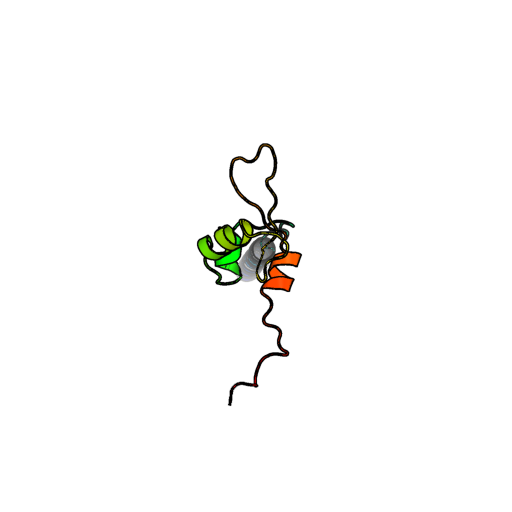7.858 1.00 45.75 97 ARG A CA 1
ATOM 790 C C . ARG A 1 97 ? -10.402 -23.081 -17.482 1.00 45.75 97 ARG A C 1
ATOM 792 O O . ARG A 1 97 ? -9.357 -22.826 -18.065 1.00 45.75 97 ARG A O 1
ATOM 799 N N . ARG A 1 98 ? -10.477 -24.008 -16.530 1.00 40.53 98 ARG A N 1
ATOM 800 C CA . ARG A 1 98 ? -9.669 -25.228 -16.608 1.00 40.53 98 ARG A CA 1
ATOM 801 C C . ARG A 1 98 ? -10.608 -26.402 -16.370 1.00 40.53 98 ARG A C 1
ATOM 803 O O . ARG A 1 98 ? -11.373 -26.383 -15.410 1.00 40.53 98 ARG A O 1
ATOM 810 N N . ARG A 1 99 ? -10.644 -27.241 -17.404 1.00 43.03 99 ARG A N 1
ATOM 811 C CA . ARG A 1 99 ? -11.393 -28.487 -17.528 1.00 43.03 99 ARG A CA 1
ATOM 812 C C . ARG A 1 99 ? -10.845 -29.516 -16.556 1.00 43.03 99 ARG A C 1
ATOM 814 O O . ARG A 1 99 ? -9.630 -29.415 -16.273 1.00 43.03 99 ARG A O 1
#

Sequence (99 aa):
MTIEQTLINKITNIEDKLDFVVSALQKKRDATKYLTAQDIEAEFGIDQRTVLNRSNMHPSQNGFIPSLKITGKGRRKYFERKVIERLLEPTSLYKRRRR

pLDDT: mean 79.79, std 16.47, range [40.53, 96.0]

Foldseek 3Di:
DDPVVVVVVVVVVVVVVVVVVVVVVVPPDDPPQKDFLVRCCVPQVDHSVLLVVLCPDDPPDPSRFPWDDDPPPPDTIIGGPVSSCVNRVPPPVPDDPDD